Protein AF-A0A7X7JSF1-F1 (afdb_monomer)

Mean predicted aligned error: 4.3 Å

Structure (mmCIF, N/CA/C/O backbone):
data_AF-A0A7X7JSF1-F1
#
_entry.id   AF-A0A7X7JSF1-F1
#
loop_
_atom_site.group_PDB
_atom_site.id
_atom_site.type_symbol
_atom_site.label_atom_id
_atom_site.label_alt_id
_atom_site.label_comp_id
_atom_site.label_asym_id
_atom_site.label_entity_id
_atom_site.label_seq_id
_atom_site.pdbx_PDB_ins_code
_atom_site.Cartn_x
_atom_site.Cartn_y
_atom_site.Cartn_z
_atom_site.occupancy
_atom_site.B_iso_or_equiv
_atom_site.auth_seq_id
_atom_site.auth_comp_id
_atom_site.auth_asym_id
_atom_site.auth_atom_id
_atom_site.pdbx_PDB_model_num
ATOM 1 N N . MET A 1 1 ? -24.496 8.471 -5.904 1.00 49.66 1 MET A N 1
ATOM 2 C CA . MET A 1 1 ? -23.072 8.503 -5.514 1.00 49.66 1 MET A CA 1
ATOM 3 C C . MET A 1 1 ? -23.046 8.738 -4.021 1.00 49.66 1 MET A C 1
ATOM 5 O O . MET A 1 1 ? -23.777 9.615 -3.584 1.00 49.66 1 MET A O 1
ATOM 9 N N . ALA A 1 2 ? -22.335 7.916 -3.249 1.00 62.66 2 ALA A N 1
ATOM 10 C CA . ALA A 1 2 ? -22.156 8.192 -1.826 1.00 62.66 2 ALA A CA 1
ATOM 11 C C . ALA A 1 2 ? -21.418 9.530 -1.664 1.00 62.66 2 ALA A C 1
ATOM 13 O O . ALA A 1 2 ? -20.519 9.825 -2.460 1.00 62.66 2 ALA A O 1
ATOM 14 N N . ASP A 1 3 ? -21.811 10.331 -0.676 1.00 81.25 3 ASP A N 1
ATOM 15 C CA . ASP A 1 3 ? -21.127 11.583 -0.365 1.00 81.25 3 ASP A CA 1
ATOM 16 C C . ASP A 1 3 ? -19.646 11.291 -0.099 1.00 81.25 3 ASP A C 1
ATOM 18 O O . ASP A 1 3 ? -19.297 10.439 0.718 1.00 81.25 3 ASP A O 1
ATOM 22 N N . SER A 1 4 ? -18.769 11.945 -0.859 1.00 82.06 4 SER A N 1
ATOM 23 C CA . SER A 1 4 ? -17.321 11.769 -0.753 1.00 82.06 4 SER A CA 1
ATOM 24 C C . SER A 1 4 ? -16.715 12.999 -0.095 1.00 82.06 4 SER A C 1
ATOM 26 O O . SER A 1 4 ? -16.877 14.113 -0.593 1.00 82.06 4 SER A O 1
ATOM 28 N N . THR A 1 5 ? -15.988 12.795 1.000 1.00 86.44 5 THR A N 1
ATOM 29 C CA . THR A 1 5 ? -15.269 13.864 1.702 1.00 86.44 5 THR A CA 1
ATOM 30 C C . THR A 1 5 ? -13.797 13.828 1.315 1.00 86.44 5 THR A C 1
ATOM 32 O O . THR A 1 5 ? -13.139 12.797 1.442 1.00 86.44 5 THR A O 1
ATOM 35 N N . VAL A 1 6 ? -13.265 14.960 0.849 1.00 88.50 6 VAL A N 1
ATOM 36 C CA . VAL A 1 6 ? -11.843 15.114 0.519 1.00 88.50 6 VAL A CA 1
ATOM 37 C C . VAL A 1 6 ? -11.162 15.920 1.615 1.00 88.50 6 VAL A C 1
ATOM 39 O O . VAL A 1 6 ? -11.573 17.038 1.919 1.00 88.50 6 VAL A O 1
ATOM 42 N N . PHE A 1 7 ? -10.087 15.368 2.170 1.00 89.12 7 PHE A N 1
ATOM 43 C CA . PHE A 1 7 ? -9.252 16.045 3.155 1.00 89.12 7 PHE A CA 1
ATOM 44 C C . PHE A 1 7 ? -7.948 16.508 2.517 1.00 89.12 7 PHE A C 1
ATOM 46 O O . PHE A 1 7 ? -7.340 15.792 1.721 1.00 89.12 7 PHE A O 1
ATOM 53 N N . PHE A 1 8 ? -7.496 17.701 2.897 1.00 91.12 8 PHE A N 1
ATOM 54 C CA . PHE A 1 8 ? -6.214 18.242 2.469 1.00 91.12 8 PHE A CA 1
ATOM 55 C C . PHE A 1 8 ? -5.300 18.429 3.681 1.00 91.12 8 PHE A C 1
ATOM 57 O O . PHE A 1 8 ? -5.612 19.196 4.589 1.00 91.12 8 PHE A O 1
ATOM 64 N N . ALA A 1 9 ? -4.161 17.739 3.671 1.00 90.75 9 ALA A N 1
ATOM 65 C CA . ALA A 1 9 ? -3.141 17.802 4.710 1.00 90.75 9 ALA A CA 1
ATOM 66 C C . ALA A 1 9 ? -1.782 18.151 4.091 1.00 90.75 9 ALA A C 1
ATOM 68 O O . ALA A 1 9 ? -1.440 17.659 3.015 1.00 90.75 9 ALA A O 1
ATOM 69 N N . ARG A 1 10 ? -1.009 19.008 4.768 1.00 91.50 10 ARG A N 1
ATOM 70 C CA . ARG A 1 10 ? 0.337 19.429 4.330 1.00 91.50 10 ARG A CA 1
ATOM 71 C C . ARG A 1 10 ? 1.466 18.760 5.111 1.00 91.50 10 ARG A C 1
ATOM 73 O O . ARG A 1 10 ? 2.614 18.821 4.681 1.00 91.50 10 ARG A O 1
ATOM 80 N N . ASP A 1 11 ? 1.140 18.140 6.236 1.00 92.38 11 ASP A N 1
ATOM 81 C CA . ASP A 1 11 ? 2.074 17.507 7.155 1.00 92.38 11 ASP A CA 1
ATOM 82 C C . ASP A 1 11 ? 1.442 16.270 7.815 1.00 92.38 11 ASP A C 1
ATOM 84 O O . ASP A 1 11 ? 0.276 15.927 7.586 1.00 92.38 11 ASP A O 1
ATOM 88 N N . ASP A 1 12 ? 2.253 15.580 8.613 1.00 92.31 12 ASP A N 1
ATOM 89 C CA . ASP A 1 12 ? 1.869 14.347 9.295 1.00 92.31 12 ASP A CA 1
ATOM 90 C C . ASP A 1 12 ? 0.731 14.590 10.314 1.00 92.31 12 ASP A C 1
ATOM 92 O O . ASP A 1 12 ? -0.087 13.696 10.530 1.00 92.31 12 ASP A O 1
ATOM 96 N N . GLU A 1 13 ? 0.632 15.785 10.909 1.00 92.19 13 GLU A N 1
ATOM 97 C CA . GLU A 1 13 ? -0.413 16.116 11.890 1.00 92.19 13 GLU A CA 1
ATOM 98 C C . GLU A 1 13 ? -1.765 16.363 11.216 1.00 92.19 13 GLU A C 1
ATOM 100 O O . GLU A 1 13 ? -2.780 15.801 11.626 1.00 92.19 13 GLU A O 1
ATOM 105 N N . GLY A 1 14 ? -1.782 17.119 10.117 1.00 93.31 14 GLY A N 1
ATOM 106 C CA . GLY A 1 14 ? -2.981 17.316 9.309 1.00 93.31 14 GLY A CA 1
ATOM 107 C C . GLY A 1 14 ? -3.551 15.993 8.794 1.00 93.31 14 GLY A C 1
ATOM 108 O O . GLY A 1 14 ? -4.770 15.821 8.762 1.00 93.31 14 GLY A O 1
ATOM 109 N N . LEU A 1 15 ? -2.687 15.028 8.450 1.00 92.38 15 LEU A N 1
ATOM 110 C CA . LEU A 1 15 ? -3.127 13.688 8.060 1.00 92.38 15 LEU A CA 1
ATOM 111 C C . LEU A 1 15 ? -3.798 12.953 9.228 1.00 92.38 15 LEU A C 1
ATOM 113 O O . LEU A 1 15 ? -4.850 12.350 9.035 1.00 92.38 15 LEU A O 1
ATOM 117 N N . ARG A 1 16 ? -3.232 13.020 10.440 1.00 91.38 16 ARG A N 1
ATOM 118 C CA . ARG A 1 16 ? -3.838 12.403 11.634 1.00 91.38 16 ARG A CA 1
ATOM 119 C C . ARG A 1 16 ? -5.199 13.001 11.957 1.00 91.38 16 ARG A C 1
ATOM 121 O O . ARG A 1 16 ? -6.134 12.259 12.236 1.00 91.38 16 ARG A O 1
ATOM 128 N N . VAL A 1 17 ? -5.322 14.326 11.898 1.00 92.06 17 VAL A N 1
ATOM 129 C CA . VAL A 1 17 ? -6.601 15.016 12.119 1.00 92.06 17 VAL A CA 1
ATOM 130 C C . VAL A 1 17 ? -7.647 14.546 11.107 1.00 92.06 17 VAL A C 1
ATOM 132 O O . VAL A 1 17 ? -8.762 14.206 11.498 1.00 92.06 17 VAL A O 1
ATOM 135 N N . ALA A 1 18 ? -7.278 14.460 9.826 1.00 92.81 18 ALA A N 1
ATOM 136 C CA . ALA A 1 18 ? -8.164 13.961 8.778 1.00 92.81 18 ALA A CA 1
ATOM 137 C C . ALA A 1 18 ? -8.589 12.504 9.016 1.00 92.81 18 ALA A C 1
ATOM 139 O O . ALA A 1 18 ? -9.776 12.196 8.949 1.00 92.81 18 ALA A O 1
ATOM 140 N N . LEU A 1 19 ? -7.652 11.613 9.353 1.00 91.69 19 LEU A N 1
ATOM 141 C CA . LEU A 1 19 ? -7.966 10.208 9.629 1.00 91.69 19 LEU A CA 1
ATOM 142 C C . LEU A 1 19 ? -8.923 10.058 10.820 1.00 91.69 19 LEU A C 1
ATOM 144 O O . LEU A 1 19 ? -9.894 9.320 10.721 1.00 91.69 19 LEU A O 1
ATOM 148 N N . ARG A 1 20 ? -8.723 10.828 11.895 1.00 89.00 20 ARG A N 1
ATOM 149 C CA . ARG A 1 20 ? -9.592 10.805 13.087 1.00 89.00 20 ARG A CA 1
ATOM 150 C C . ARG A 1 20 ? -10.986 11.377 12.859 1.00 89.00 20 ARG A C 1
ATOM 152 O O . ARG A 1 20 ? -11.894 11.095 13.633 1.00 89.00 20 ARG A O 1
ATOM 159 N N . SER A 1 21 ? -11.159 12.202 11.828 1.00 90.50 21 SER A N 1
ATOM 160 C CA . SER A 1 21 ? -12.475 12.711 11.428 1.00 90.50 21 SER A CA 1
ATOM 161 C C . SER A 1 21 ? -13.289 11.723 10.588 1.00 90.50 21 SER A C 1
ATOM 163 O O . SER A 1 21 ? -14.436 12.018 10.253 1.00 90.50 21 SER A O 1
ATOM 165 N N . VAL A 1 22 ? -12.715 10.564 10.250 1.00 89.88 22 VAL A N 1
ATOM 166 C CA . VAL A 1 22 ? -13.381 9.500 9.501 1.00 89.88 22 VAL A CA 1
ATOM 167 C C . VAL A 1 22 ? -13.608 8.315 10.428 1.00 89.88 22 VAL A C 1
ATOM 169 O O . VAL A 1 22 ? -12.694 7.850 11.103 1.00 89.88 22 VAL A O 1
ATOM 172 N N . ASP A 1 23 ? -14.832 7.795 10.439 1.00 91.44 23 ASP A N 1
ATOM 173 C CA . ASP A 1 23 ? -15.139 6.568 11.163 1.00 91.44 23 ASP A CA 1
ATOM 174 C C . ASP A 1 23 ? -14.653 5.344 10.369 1.00 91.44 23 ASP A C 1
ATOM 176 O O . ASP A 1 23 ? -15.234 4.952 9.354 1.00 91.44 23 ASP A O 1
ATOM 180 N N . LEU A 1 24 ? -13.557 4.744 10.836 1.00 93.81 24 LEU A N 1
ATOM 181 C CA . LEU A 1 24 ? -12.951 3.556 10.235 1.00 93.81 24 LEU A CA 1
ATOM 182 C C . LEU A 1 24 ? -13.471 2.240 10.838 1.00 93.81 24 LEU A C 1
ATOM 184 O O . LEU A 1 24 ? -13.042 1.173 10.397 1.00 93.81 24 LEU A O 1
ATOM 188 N N . THR A 1 25 ? -14.408 2.271 11.795 1.00 95.12 25 THR A N 1
ATOM 189 C CA . THR A 1 25 ? -14.941 1.055 12.452 1.00 95.12 25 THR A CA 1
ATOM 190 C C . THR A 1 25 ? -15.651 0.110 11.483 1.00 95.12 25 THR A C 1
ATOM 192 O O . THR A 1 25 ? -15.748 -1.089 11.733 1.00 95.12 25 THR A O 1
ATOM 195 N N . CYS A 1 26 ? -16.049 0.595 10.300 1.00 94.12 26 CYS A N 1
ATOM 196 C CA . CYS A 1 26 ? -16.550 -0.253 9.217 1.00 94.12 26 CYS A CA 1
ATOM 197 C C . CYS A 1 26 ? -15.556 -1.348 8.768 1.00 94.12 26 CYS A C 1
ATOM 199 O O . CYS A 1 26 ? -15.954 -2.285 8.062 1.00 94.12 26 CYS A O 1
ATOM 201 N N . PHE A 1 27 ? -14.286 -1.247 9.171 1.00 96.06 27 PHE A N 1
ATOM 202 C CA . PHE A 1 27 ? -13.224 -2.213 8.920 1.00 96.06 27 PHE A CA 1
ATOM 203 C C . PHE A 1 27 ? -12.984 -3.228 10.044 1.00 96.06 27 PHE A C 1
ATOM 205 O O . PHE A 1 27 ? -12.154 -4.118 9.855 1.00 96.06 27 PHE A O 1
ATOM 212 N N . GLU A 1 28 ? -13.692 -3.144 11.170 1.00 97.88 28 GLU A N 1
ATOM 213 C CA . GLU A 1 28 ? -13.505 -4.054 12.303 1.00 97.88 28 GLU A CA 1
ATOM 214 C C . GLU A 1 28 ? -13.609 -5.530 11.875 1.00 97.88 28 GLU A C 1
ATOM 216 O O . GLU A 1 28 ? -14.556 -5.944 11.198 1.00 97.88 28 GLU A O 1
ATOM 221 N N . GLY A 1 29 ? -12.588 -6.323 12.223 1.00 97.38 29 GLY A N 1
ATOM 222 C CA . GLY A 1 29 ? -12.496 -7.750 11.898 1.00 97.38 29 GLY A CA 1
ATOM 223 C C . GLY A 1 29 ? -12.278 -8.074 10.414 1.00 97.38 29 GLY A C 1
ATOM 224 O O . GLY A 1 29 ? -12.266 -9.248 10.043 1.00 97.38 29 GLY A O 1
ATOM 225 N N . LYS A 1 30 ? -12.105 -7.070 9.543 1.00 96.75 30 LYS A N 1
ATOM 226 C CA . LYS A 1 30 ? -11.930 -7.260 8.094 1.00 96.75 30 LYS A CA 1
ATOM 227 C C . LYS A 1 30 ? -10.464 -7.181 7.685 1.00 96.75 30 LYS A C 1
ATOM 229 O O . LYS A 1 30 ? -9.683 -6.411 8.241 1.00 96.75 30 LYS A O 1
ATOM 234 N N . ALA A 1 31 ? -10.102 -7.935 6.650 1.00 96.12 31 ALA A N 1
ATOM 235 C CA . ALA A 1 31 ? -8.861 -7.713 5.919 1.00 96.12 31 ALA A CA 1
ATOM 236 C C . ALA A 1 31 ? -9.011 -6.453 5.047 1.00 96.12 31 ALA A C 1
ATOM 238 O O . ALA A 1 31 ? -9.956 -6.354 4.264 1.00 96.12 31 ALA A O 1
ATOM 239 N N . VAL A 1 32 ? -8.108 -5.479 5.199 1.00 96.62 32 VAL A N 1
ATOM 240 C CA . VAL A 1 32 ? -8.246 -4.157 4.561 1.00 96.62 32 VAL A CA 1
ATOM 241 C C . VAL A 1 32 ? -7.090 -3.886 3.596 1.00 96.62 32 VAL A C 1
ATOM 243 O O . VAL A 1 32 ? -5.956 -3.681 4.043 1.00 96.62 32 VAL A O 1
ATOM 246 N N . PRO A 1 33 ? -7.344 -3.822 2.278 1.00 95.75 33 PRO A N 1
ATOM 247 C CA . PRO A 1 33 ? -6.332 -3.406 1.321 1.00 95.75 33 PRO A CA 1
ATOM 248 C C . PRO A 1 33 ? -6.054 -1.907 1.436 1.00 95.75 33 PRO A C 1
ATOM 250 O O . PRO A 1 33 ? -6.905 -1.073 1.134 1.00 95.75 33 PRO A O 1
ATOM 253 N N . VAL A 1 34 ? -4.819 -1.554 1.778 1.00 96.50 34 VAL A N 1
ATOM 254 C CA . VAL A 1 34 ? -4.295 -0.197 1.605 1.00 96.50 34 VAL A CA 1
ATOM 255 C C . VAL A 1 34 ? -3.611 -0.148 0.242 1.00 96.50 34 VAL A C 1
ATOM 257 O O . VAL A 1 34 ? -2.450 -0.541 0.090 1.00 96.50 34 VAL A O 1
ATOM 260 N N . LYS A 1 35 ? -4.364 0.278 -0.777 1.00 95.25 35 LYS A N 1
ATOM 261 C CA . LYS A 1 35 ? -3.866 0.388 -2.154 1.00 95.25 35 LYS A CA 1
ATOM 262 C C . LYS A 1 35 ? -2.800 1.479 -2.231 1.00 95.25 35 LYS A C 1
ATOM 264 O O . LYS A 1 35 ? -3.086 2.644 -1.966 1.00 95.25 35 LYS A O 1
ATOM 269 N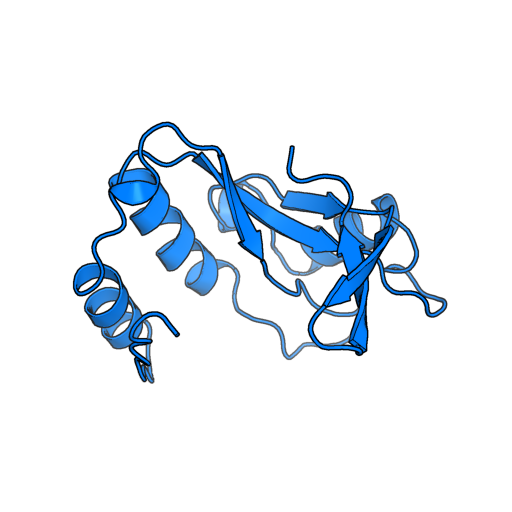 N . LEU A 1 36 ? -1.581 1.105 -2.609 1.00 96.44 36 LEU A N 1
ATOM 270 C CA . LEU A 1 36 ? -0.453 2.029 -2.649 1.00 96.44 36 LEU A CA 1
ATOM 271 C C . LEU A 1 36 ? 0.574 1.634 -3.708 1.00 96.44 36 LEU A C 1
ATOM 273 O O . LEU A 1 36 ? 1.095 0.527 -3.692 1.00 96.44 36 LEU A O 1
ATOM 277 N N . HIS A 1 37 ? 0.970 2.592 -4.542 1.00 96.00 37 HIS A N 1
ATOM 278 C CA . HIS A 1 37 ? 2.122 2.440 -5.420 1.00 96.00 37 HIS A CA 1
ATOM 279 C C . HIS A 1 37 ? 3.438 2.574 -4.631 1.00 96.00 37 HIS A C 1
ATOM 281 O O . HIS A 1 37 ? 3.781 3.654 -4.151 1.00 96.00 37 HIS A O 1
ATOM 287 N N . MET A 1 38 ? 4.219 1.496 -4.549 1.00 97.00 38 MET A N 1
ATOM 288 C CA . MET A 1 38 ? 5.444 1.396 -3.734 1.00 97.00 38 MET A CA 1
ATOM 289 C C . MET A 1 38 ? 6.724 1.839 -4.468 1.00 97.00 38 MET A C 1
ATOM 291 O O . MET A 1 38 ? 7.838 1.579 -4.019 1.00 97.00 38 MET A O 1
ATOM 295 N N . GLY A 1 39 ? 6.575 2.535 -5.596 1.00 95.75 39 GLY A N 1
ATOM 296 C CA . GLY A 1 39 ? 7.665 3.157 -6.355 1.00 95.75 39 GLY A CA 1
ATOM 297 C C . GLY A 1 39 ? 8.161 2.337 -7.543 1.00 95.75 39 GLY A C 1
ATOM 298 O O . GLY A 1 39 ? 7.765 1.192 -7.726 1.00 95.75 39 GLY A O 1
ATOM 299 N N . GLU A 1 40 ? 9.024 2.939 -8.356 1.00 95.25 40 GLU A N 1
ATOM 300 C CA . GLU A 1 40 ? 9.695 2.323 -9.514 1.00 95.25 40 GLU A CA 1
ATOM 301 C C . GLU A 1 40 ? 11.215 2.334 -9.256 1.00 95.25 40 GLU A C 1
ATOM 303 O O . GLU A 1 40 ? 11.691 3.282 -8.622 1.00 95.25 40 GLU A O 1
ATOM 308 N N . PRO A 1 41 ? 12.000 1.327 -9.688 1.00 93.19 41 PRO A N 1
ATOM 309 C CA . PRO A 1 41 ? 13.449 1.334 -9.532 1.00 93.19 41 PRO A CA 1
ATOM 310 C C . PRO A 1 41 ? 14.075 2.639 -10.028 1.00 93.19 41 PRO A C 1
ATOM 312 O O . PRO A 1 41 ? 13.800 3.101 -11.132 1.00 93.19 41 PRO A O 1
ATOM 315 N N . GLY A 1 42 ? 14.932 3.228 -9.195 1.00 88.38 42 GLY A N 1
ATOM 316 C CA . GLY A 1 42 ? 15.635 4.471 -9.513 1.00 88.38 42 GLY A CA 1
ATOM 317 C C . GLY A 1 42 ? 14.805 5.745 -9.339 1.00 88.38 42 GLY A C 1
ATOM 318 O O . GLY A 1 42 ? 15.362 6.829 -9.482 1.00 88.38 42 GLY A O 1
ATOM 319 N N . ASN A 1 43 ? 13.516 5.651 -8.995 1.00 90.81 43 ASN A N 1
ATOM 320 C CA . ASN A 1 43 ? 12.691 6.821 -8.713 1.00 90.81 43 ASN A CA 1
ATOM 321 C C . ASN A 1 43 ? 12.704 7.158 -7.207 1.00 90.81 43 ASN A C 1
ATOM 323 O O . ASN A 1 43 ? 12.142 6.396 -6.417 1.00 90.81 43 ASN A O 1
ATOM 327 N N . PRO A 1 44 ? 13.281 8.303 -6.791 1.00 88.06 44 PRO A N 1
ATOM 328 C CA . PRO A 1 44 ? 13.303 8.706 -5.386 1.00 88.06 44 PRO A CA 1
ATOM 329 C C . PRO A 1 44 ? 11.981 9.334 -4.911 1.00 88.06 44 PRO A C 1
ATOM 331 O O . PRO A 1 44 ? 11.781 9.501 -3.709 1.00 88.06 44 PRO A O 1
ATOM 334 N N . TYR A 1 45 ? 11.074 9.698 -5.822 1.00 92.75 45 TYR A N 1
ATOM 335 C CA . TYR A 1 45 ? 9.817 10.386 -5.517 1.00 92.75 45 TYR A CA 1
ATOM 336 C C . TYR A 1 45 ? 8.713 9.394 -5.132 1.00 92.75 45 TYR A C 1
ATOM 338 O O . TYR A 1 45 ? 7.720 9.216 -5.837 1.00 92.75 45 TYR A O 1
ATOM 346 N N . ILE A 1 46 ? 8.908 8.727 -3.998 1.00 94.06 46 ILE A N 1
ATOM 347 C CA . ILE A 1 46 ? 7.974 7.760 -3.411 1.00 94.06 46 ILE A CA 1
ATOM 348 C C . ILE A 1 46 ? 7.406 8.289 -2.091 1.00 94.06 46 ILE A C 1
ATOM 350 O O . ILE A 1 46 ? 8.016 9.134 -1.432 1.00 94.06 46 ILE A O 1
ATOM 354 N N . LEU A 1 47 ? 6.251 7.769 -1.662 1.00 94.00 47 LEU A N 1
ATOM 355 C CA . LEU A 1 47 ? 5.779 8.050 -0.306 1.00 94.00 47 LEU A CA 1
ATOM 356 C C . LEU A 1 47 ? 6.740 7.455 0.724 1.00 94.00 47 LEU A C 1
ATOM 358 O O . LEU A 1 47 ? 7.198 6.322 0.591 1.00 94.00 47 LEU A O 1
ATOM 362 N N . ARG A 1 48 ? 7.000 8.215 1.791 1.00 94.19 48 ARG A N 1
ATOM 363 C CA . ARG A 1 48 ? 7.773 7.728 2.936 1.00 94.19 48 ARG A CA 1
ATOM 364 C C . ARG A 1 48 ? 6.998 6.581 3.605 1.00 94.19 48 ARG A C 1
ATOM 366 O O . ARG A 1 48 ? 5.852 6.814 3.999 1.00 94.19 48 ARG A O 1
ATOM 373 N N . PRO A 1 49 ? 7.600 5.400 3.843 1.00 96.50 49 PRO A N 1
ATOM 374 C CA . PRO A 1 49 ? 6.940 4.310 4.571 1.00 96.50 49 PRO A CA 1
ATOM 375 C C . PRO A 1 49 ? 6.378 4.737 5.937 1.00 96.50 49 PRO A C 1
ATOM 377 O O . PRO A 1 49 ? 5.304 4.294 6.335 1.00 96.50 49 PRO A O 1
ATOM 380 N N . ALA A 1 50 ? 7.051 5.675 6.615 1.00 95.00 50 ALA A N 1
ATOM 381 C CA . ALA A 1 50 ? 6.597 6.248 7.882 1.00 95.00 50 ALA A CA 1
ATOM 382 C C . ALA 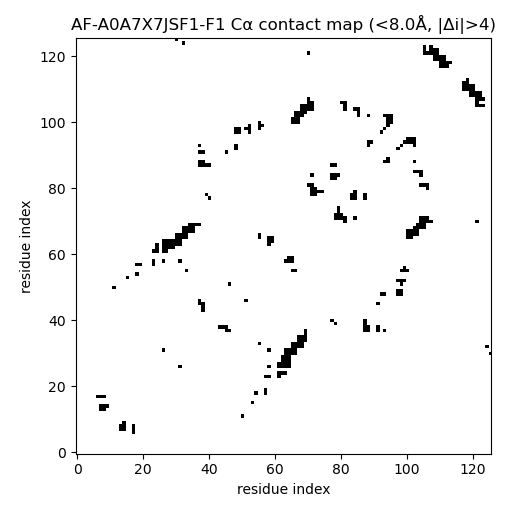A 1 50 ? 5.246 6.982 7.785 1.00 95.00 50 ALA A C 1
ATOM 384 O O . ALA A 1 50 ? 4.462 6.919 8.726 1.00 95.00 50 ALA A O 1
ATOM 385 N N . LEU A 1 51 ? 4.952 7.639 6.656 1.00 94.75 51 LEU A N 1
ATOM 386 C CA . LEU A 1 51 ? 3.661 8.300 6.438 1.00 94.75 51 LEU A CA 1
ATOM 387 C C . LEU A 1 51 ? 2.548 7.260 6.265 1.00 94.75 51 LEU A C 1
ATOM 389 O O . LEU A 1 51 ? 1.471 7.378 6.839 1.00 94.75 51 LEU A O 1
ATOM 393 N N . VAL A 1 52 ? 2.836 6.196 5.516 1.00 96.81 52 VAL A N 1
ATOM 394 C CA . VAL A 1 52 ? 1.898 5.091 5.274 1.00 96.81 52 VAL A CA 1
ATOM 395 C C . VAL A 1 52 ? 1.592 4.333 6.565 1.00 96.81 52 VAL A C 1
ATOM 397 O O . VAL A 1 52 ? 0.449 3.943 6.796 1.00 96.81 52 VAL A O 1
ATOM 400 N N . ARG A 1 53 ? 2.588 4.195 7.451 1.00 97.38 53 ARG A N 1
ATOM 401 C CA . ARG A 1 53 ? 2.404 3.635 8.794 1.00 97.38 53 ARG A CA 1
ATOM 402 C C . ARG A 1 53 ? 1.329 4.371 9.598 1.00 97.38 53 ARG A C 1
ATOM 404 O O . ARG A 1 53 ? 0.661 3.721 10.393 1.00 97.38 53 ARG A O 1
ATOM 411 N N . LEU A 1 54 ? 1.139 5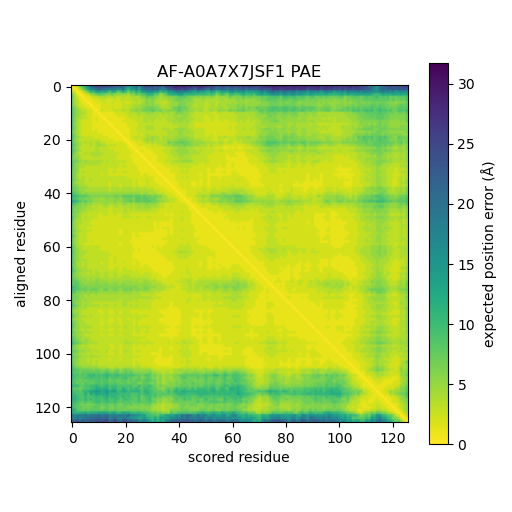.679 9.394 1.00 96.00 54 LEU A N 1
ATOM 412 C CA . LEU A 1 54 ? 0.084 6.436 10.081 1.00 96.00 54 LEU A CA 1
ATOM 413 C C . LEU A 1 54 ? -1.302 5.918 9.690 1.00 96.00 54 LEU A C 1
ATOM 415 O O . LEU A 1 54 ? -2.084 5.570 10.561 1.00 96.00 54 LEU A O 1
ATOM 419 N N . VAL A 1 55 ? -1.559 5.759 8.390 1.00 95.69 55 VAL A N 1
ATOM 420 C CA . VAL A 1 55 ? -2.826 5.208 7.878 1.00 95.69 55 VAL A CA 1
ATOM 421 C C . VAL A 1 55 ? -3.039 3.772 8.364 1.00 95.69 55 VAL A C 1
ATOM 423 O O . VAL A 1 55 ? -4.117 3.416 8.829 1.00 95.69 55 VAL A O 1
ATOM 426 N N . VAL A 1 56 ? -1.994 2.943 8.294 1.00 97.62 56 VAL A N 1
ATOM 427 C CA . VAL A 1 56 ? -2.044 1.542 8.740 1.00 97.62 56 VAL A CA 1
ATOM 428 C C . VAL A 1 56 ? -2.335 1.429 10.238 1.00 97.62 56 VAL A C 1
ATOM 430 O O . VAL A 1 56 ? -3.032 0.501 10.644 1.00 97.62 56 VAL A O 1
ATOM 433 N N . ALA A 1 57 ? -1.810 2.340 11.059 1.00 97.00 57 ALA A N 1
ATOM 434 C CA . ALA A 1 57 ? -2.076 2.359 12.493 1.00 97.00 57 ALA A CA 1
ATOM 435 C C . ALA A 1 57 ? -3.553 2.652 12.787 1.00 97.00 57 ALA A C 1
ATOM 437 O O . ALA A 1 57 ? -4.169 1.874 13.504 1.00 97.00 57 ALA A O 1
ATOM 438 N N . GLU A 1 58 ? -4.140 3.676 12.164 1.00 96.50 58 GLU A N 1
ATOM 439 C CA . GLU A 1 58 ? -5.545 4.049 12.402 1.00 96.50 58 GLU A CA 1
ATOM 440 C C . GLU A 1 58 ? -6.513 2.925 11.976 1.00 96.50 58 GLU A C 1
ATOM 442 O O . GLU A 1 58 ? -7.457 2.606 12.693 1.00 96.50 58 GLU A O 1
ATOM 447 N N . VAL A 1 59 ? -6.240 2.226 10.861 1.00 97.06 59 VAL A N 1
ATOM 448 C CA . VAL A 1 59 ? -7.047 1.054 10.454 1.00 97.06 59 VAL A CA 1
ATOM 449 C C . VAL A 1 59 ? -6.965 -0.077 11.488 1.00 97.06 59 VAL A C 1
ATOM 451 O O . VAL A 1 59 ? -7.962 -0.752 11.738 1.00 97.06 59 VAL A O 1
ATOM 454 N N . LYS A 1 60 ? -5.794 -0.298 12.101 1.00 97.44 60 LYS A N 1
ATOM 455 C CA . LYS A 1 60 ? -5.641 -1.295 13.174 1.00 97.44 60 LYS A CA 1
ATOM 456 C C . LYS A 1 60 ? -6.335 -0.879 14.461 1.00 97.44 60 LYS A C 1
ATOM 458 O O . LYS A 1 60 ? -6.910 -1.735 15.124 1.00 97.44 60 LYS A O 1
ATOM 463 N N . GLU A 1 61 ? -6.249 0.396 14.828 1.00 96.56 61 GLU A N 1
ATOM 464 C CA . GLU A 1 61 ? -6.915 0.943 16.014 1.00 96.56 61 GLU A CA 1
ATOM 465 C C . GLU A 1 61 ? -8.439 0.818 15.896 1.00 96.56 61 GLU A C 1
ATOM 467 O O . GLU A 1 61 ? -9.099 0.501 16.880 1.00 96.56 61 GLU A O 1
ATOM 472 N N . ALA A 1 62 ? -8.980 0.926 14.680 1.00 96.62 62 ALA A N 1
ATOM 473 C CA . ALA A 1 62 ? -10.378 0.631 14.369 1.00 96.62 62 ALA A CA 1
ATOM 474 C C . ALA A 1 62 ? -10.721 -0.878 14.294 1.00 96.62 62 ALA A C 1
ATOM 476 O O . ALA A 1 62 ? -11.816 -1.243 13.872 1.00 96.62 62 ALA A O 1
ATOM 477 N N . GLY A 1 63 ? -9.795 -1.773 14.662 1.00 97.50 63 GLY A N 1
ATOM 478 C CA . GLY A 1 63 ? -10.006 -3.225 14.690 1.00 97.50 63 GLY A CA 1
ATOM 479 C C . GLY A 1 63 ? -9.821 -3.943 13.348 1.00 97.50 63 GLY A C 1
ATOM 480 O O . GLY A 1 63 ? -10.102 -5.139 13.251 1.00 97.50 63 GLY A O 1
ATOM 481 N N . GLY A 1 64 ? -9.356 -3.250 12.307 1.00 97.62 64 GLY A N 1
ATOM 482 C CA . GLY A 1 64 ? -9.089 -3.834 10.994 1.00 97.62 64 GLY A CA 1
ATOM 483 C C . GLY A 1 64 ? -7.742 -4.558 10.893 1.00 97.62 64 GLY A C 1
ATOM 484 O O . GLY A 1 64 ? -6.820 -4.381 11.696 1.00 97.62 64 GLY A O 1
ATOM 485 N N . HIS A 1 65 ? -7.595 -5.364 9.842 1.00 97.50 65 HIS A N 1
ATOM 486 C CA . HIS A 1 65 ? -6.375 -6.106 9.522 1.00 97.50 65 HIS A CA 1
ATOM 487 C C . HIS A 1 65 ? -5.774 -5.598 8.201 1.00 97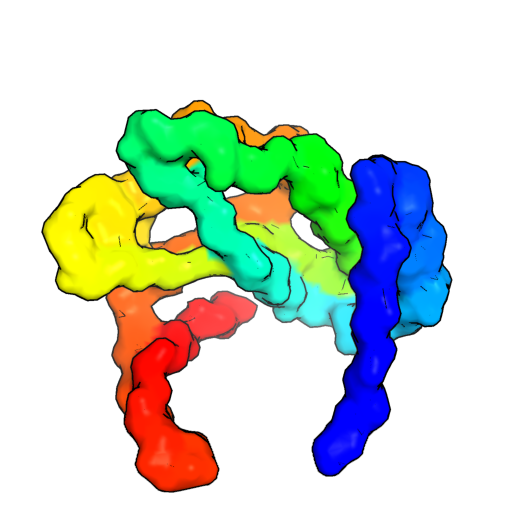.50 65 HIS A C 1
ATOM 489 O O . HIS A 1 65 ? -5.996 -6.197 7.144 1.00 97.50 65 HIS A O 1
ATOM 495 N N . PRO A 1 66 ? -5.038 -4.470 8.221 1.00 97.69 66 PRO A N 1
ATOM 496 C CA . PRO A 1 66 ? -4.536 -3.861 7.001 1.00 97.69 66 PRO A CA 1
ATOM 497 C C . PRO A 1 66 ? -3.376 -4.640 6.387 1.00 97.69 66 PRO A C 1
ATOM 499 O O . PRO A 1 66 ? -2.568 -5.259 7.085 1.00 97.69 66 PRO A O 1
ATOM 502 N N . PHE A 1 67 ? -3.236 -4.496 5.076 1.00 97.50 67 PHE A N 1
ATOM 503 C CA . PHE A 1 67 ? -2.074 -4.905 4.293 1.00 97.50 67 PHE A CA 1
ATOM 504 C C . PHE A 1 67 ? -1.837 -3.898 3.166 1.00 97.50 67 PHE A C 1
ATOM 506 O O . PHE A 1 67 ? -2.788 -3.328 2.632 1.00 97.50 67 PHE A O 1
ATOM 513 N N . LEU A 1 68 ? -0.582 -3.680 2.777 1.00 97.38 68 LEU A N 1
ATOM 514 C CA . LEU A 1 68 ? -0.298 -2.917 1.565 1.00 97.38 68 LEU A CA 1
ATOM 515 C C . LEU A 1 68 ? -0.588 -3.773 0.344 1.00 97.38 68 LEU A C 1
ATOM 517 O O . LEU A 1 68 ? -0.177 -4.934 0.281 1.00 97.38 68 LEU A O 1
ATOM 521 N N . PHE A 1 69 ? -1.261 -3.176 -0.632 1.00 96.81 69 PHE A N 1
ATOM 522 C CA . PHE A 1 69 ? -1.588 -3.844 -1.878 1.00 96.81 69 PHE A CA 1
ATOM 523 C C . PHE A 1 69 ? -1.240 -3.004 -3.088 1.00 96.81 69 PHE A C 1
ATOM 525 O O . PHE A 1 69 ? -1.578 -1.823 -3.167 1.00 96.81 69 PHE A O 1
ATOM 532 N N . ASP A 1 70 ? -0.647 -3.655 -4.078 1.00 96.06 70 ASP A N 1
ATOM 533 C CA . ASP A 1 70 ? -0.596 -3.143 -5.435 1.00 96.06 70 ASP A CA 1
ATOM 534 C C . ASP A 1 70 ? -0.580 -4.295 -6.440 1.00 96.06 70 ASP A C 1
ATOM 536 O O . ASP A 1 70 ? -0.538 -5.467 -6.068 1.00 96.06 70 ASP A O 1
ATOM 540 N N . THR A 1 71 ? -0.629 -3.961 -7.721 1.00 94.88 71 THR A N 1
ATOM 541 C CA . THR A 1 71 ? -0.549 -4.919 -8.819 1.00 94.88 71 THR A CA 1
ATOM 542 C C . THR A 1 71 ? 0.716 -4.715 -9.636 1.00 94.88 71 THR A C 1
ATOM 544 O O . THR A 1 71 ? 1.306 -3.633 -9.647 1.00 94.88 71 THR A O 1
ATOM 547 N N . VAL A 1 72 ? 1.131 -5.767 -10.335 1.00 95.44 72 VAL A N 1
ATOM 548 C CA . VAL A 1 72 ? 2.190 -5.682 -11.346 1.00 95.44 72 VAL A CA 1
ATOM 549 C C . VAL A 1 72 ? 1.804 -4.724 -12.474 1.00 95.44 72 VAL A C 1
ATOM 551 O O . VAL A 1 72 ? 0.630 -4.417 -12.687 1.00 95.44 72 VAL A O 1
ATOM 554 N N . VAL A 1 73 ? 2.811 -4.242 -13.194 1.00 93.94 73 VAL A N 1
ATOM 555 C CA . VAL A 1 73 ? 2.634 -3.383 -14.372 1.00 93.94 73 VAL A CA 1
ATOM 556 C C . VAL A 1 73 ? 2.669 -4.215 -15.654 1.00 93.94 73 VAL A C 1
ATOM 558 O O . VAL A 1 73 ? 3.336 -5.243 -15.707 1.00 93.94 73 VAL A O 1
ATOM 561 N N . ALA A 1 74 ? 1.981 -3.758 -16.702 1.00 91.25 74 ALA A N 1
ATOM 562 C CA . ALA A 1 74 ? 1.942 -4.456 -17.993 1.00 91.25 74 ALA A CA 1
ATOM 563 C C . ALA A 1 74 ? 3.205 -4.244 -18.853 1.00 91.25 74 ALA A C 1
ATOM 565 O O . ALA A 1 74 ? 3.413 -4.951 -19.837 1.00 91.25 74 ALA A O 1
ATOM 566 N N . TYR A 1 75 ? 4.037 -3.256 -18.512 1.00 91.75 75 TYR A N 1
ATOM 567 C CA . TYR A 1 75 ? 5.264 -2.948 -19.244 1.00 91.75 75 TYR A CA 1
ATOM 568 C C . TYR A 1 75 ? 6.477 -3.719 -18.692 1.00 91.75 75 TYR A C 1
ATOM 570 O O . TYR A 1 75 ? 6.490 -4.088 -17.515 1.00 91.75 75 TYR A O 1
ATOM 578 N N . PRO A 1 76 ? 7.521 -3.958 -19.509 1.00 94.12 76 PRO A N 1
ATOM 579 C CA . PRO A 1 76 ? 8.720 -4.661 -19.062 1.00 94.12 76 PRO A CA 1
ATOM 580 C C . PRO A 1 76 ? 9.445 -3.928 -17.926 1.00 94.12 76 PRO A C 1
ATOM 582 O O . PRO A 1 76 ? 9.617 -2.712 -17.971 1.00 94.12 76 PRO A O 1
ATOM 585 N N . GLY A 1 77 ? 9.924 -4.677 -16.933 1.00 93.94 77 GLY A N 1
ATOM 586 C CA . GLY A 1 77 ? 10.684 -4.133 -15.803 1.00 93.94 77 GLY A CA 1
ATOM 587 C C . GLY A 1 77 ? 10.577 -5.001 -14.553 1.00 93.94 77 GLY A C 1
ATOM 588 O O . GLY A 1 77 ? 9.888 -6.022 -14.555 1.00 93.94 77 GLY A O 1
ATOM 589 N N . GLU A 1 78 ? 11.218 -4.601 -13.451 1.00 95.94 78 GLU A N 1
ATOM 590 C CA . GLU A 1 78 ? 11.162 -5.380 -12.201 1.00 95.94 78 GLU A CA 1
ATOM 591 C C . GLU A 1 78 ? 9.742 -5.478 -11.630 1.00 95.94 78 GLU A C 1
ATOM 593 O O . GLU A 1 78 ? 9.416 -6.436 -10.940 1.00 95.94 78 GLU A O 1
ATOM 598 N N . ARG A 1 79 ? 8.863 -4.530 -11.949 1.00 97.12 79 ARG A N 1
ATOM 599 C CA . ARG A 1 79 ? 7.468 -4.558 -11.504 1.00 97.12 79 ARG A CA 1
ATOM 600 C C . ARG A 1 79 ? 6.530 -5.380 -12.382 1.00 97.12 79 ARG A C 1
ATOM 602 O O . ARG A 1 79 ? 5.349 -5.469 -12.060 1.00 97.12 79 ARG A O 1
ATOM 609 N N . SER A 1 80 ? 7.026 -5.959 -13.473 1.00 95.62 80 SER A N 1
ATOM 610 C CA . SER A 1 80 ? 6.209 -6.758 -14.401 1.00 95.62 80 SER A CA 1
ATOM 611 C C . SER A 1 80 ? 5.784 -8.114 -13.831 1.00 95.62 80 SER A C 1
ATOM 613 O O . SER A 1 80 ? 4.919 -8.778 -14.392 1.00 95.62 80 SER A O 1
ATOM 615 N N . HIS A 1 81 ? 6.374 -8.527 -12.707 1.00 95.25 81 HIS A N 1
ATOM 616 C CA . HIS A 1 81 ? 6.039 -9.765 -12.016 1.00 95.25 81 HIS A CA 1
ATOM 617 C C . HIS A 1 81 ? 6.123 -9.587 -10.492 1.00 95.25 81 HIS A C 1
ATOM 619 O O . HIS A 1 81 ? 6.893 -8.766 -9.978 1.00 95.25 81 HIS A O 1
ATOM 625 N N . ARG A 1 82 ? 5.374 -10.403 -9.742 1.00 95.88 82 ARG A N 1
ATOM 626 C CA . ARG A 1 82 ? 5.187 -10.285 -8.282 1.00 95.88 82 ARG A CA 1
ATOM 627 C C . ARG A 1 82 ? 6.504 -10.163 -7.521 1.00 95.88 82 ARG A C 1
ATOM 629 O O . ARG A 1 82 ? 6.737 -9.178 -6.828 1.00 95.88 82 ARG A O 1
ATOM 636 N N . ARG A 1 83 ? 7.394 -11.146 -7.700 1.00 97.00 83 ARG A N 1
ATOM 637 C CA . ARG A 1 83 ? 8.676 -11.216 -6.972 1.00 97.00 83 ARG A CA 1
ATOM 638 C C . ARG A 1 83 ? 9.569 -10.002 -7.197 1.00 97.00 83 ARG A C 1
ATOM 640 O O . ARG A 1 83 ? 10.382 -9.669 -6.344 1.00 97.00 83 ARG A O 1
ATOM 647 N N . GLY A 1 84 ? 9.501 -9.400 -8.379 1.00 97.62 84 GLY A N 1
ATOM 648 C CA . GLY A 1 84 ? 10.330 -8.251 -8.694 1.00 97.62 84 GLY A CA 1
ATOM 649 C C . GLY A 1 84 ? 9.767 -7.009 -8.026 1.00 97.62 84 GLY A C 1
ATOM 650 O O . GLY A 1 84 ? 10.517 -6.295 -7.366 1.00 97.62 84 GLY A O 1
ATOM 651 N N . TYR A 1 85 ? 8.445 -6.832 -8.049 1.00 97.62 85 TYR A N 1
ATOM 652 C CA . TYR A 1 85 ? 7.822 -5.731 -7.330 1.00 97.62 85 TYR A CA 1
ATOM 653 C C . TYR A 1 85 ? 8.027 -5.843 -5.805 1.00 97.62 85 TYR A C 1
ATOM 655 O O . TYR A 1 85 ? 8.378 -4.858 -5.161 1.00 97.62 85 TYR A O 1
ATOM 663 N N . GLU A 1 86 ? 7.947 -7.041 -5.222 1.00 97.62 86 GLU A N 1
ATOM 664 C CA . GLU A 1 86 ? 8.275 -7.261 -3.802 1.00 97.62 86 GLU A CA 1
ATOM 665 C C . GLU A 1 86 ? 9.697 -6.783 -3.451 1.00 97.62 86 GLU A C 1
ATOM 667 O O . GLU A 1 86 ? 9.897 -6.128 -2.427 1.00 97.62 86 GLU A O 1
ATOM 672 N N . ARG A 1 87 ? 10.689 -7.026 -4.325 1.00 97.94 87 ARG A N 1
ATOM 673 C CA . ARG A 1 87 ? 12.054 -6.499 -4.136 1.00 97.94 87 ARG A CA 1
ATOM 674 C C . ARG A 1 87 ? 12.118 -4.980 -4.247 1.00 97.94 87 ARG A C 1
ATOM 676 O O . ARG A 1 87 ? 12.865 -4.356 -3.496 1.00 97.94 87 ARG A O 1
ATOM 683 N N . VAL A 1 88 ? 11.369 -4.377 -5.173 1.00 97.62 88 VAL A N 1
ATOM 684 C CA . VAL A 1 88 ? 11.292 -2.911 -5.299 1.00 97.62 88 VAL A CA 1
ATOM 685 C C . VAL A 1 88 ? 10.706 -2.299 -4.029 1.00 97.62 88 VAL A C 1
ATOM 687 O O . VAL A 1 88 ? 11.334 -1.418 -3.448 1.00 97.62 88 VAL A O 1
ATOM 690 N N . ALA A 1 89 ? 9.574 -2.820 -3.550 1.00 97.69 89 ALA A N 1
ATOM 691 C CA . ALA A 1 89 ? 8.943 -2.387 -2.307 1.00 97.69 89 ALA A CA 1
ATOM 692 C C . ALA A 1 89 ? 9.910 -2.502 -1.116 1.00 97.69 89 ALA A C 1
ATOM 694 O O . ALA A 1 89 ? 10.090 -1.539 -0.369 1.00 97.69 89 ALA A O 1
ATOM 695 N N . TYR A 1 90 ? 10.613 -3.635 -0.998 1.00 97.56 90 TYR A N 1
ATOM 696 C CA . TYR A 1 90 ? 11.627 -3.846 0.037 1.00 97.56 90 TYR A CA 1
ATOM 697 C C . TYR A 1 90 ? 12.759 -2.808 -0.024 1.00 97.56 90 TYR A C 1
ATOM 699 O O . TYR A 1 90 ? 13.066 -2.183 0.990 1.00 97.56 90 TYR A O 1
ATOM 707 N N . ARG A 1 91 ? 13.354 -2.568 -1.205 1.00 96.81 91 ARG A N 1
ATOM 708 C CA . ARG A 1 91 ? 14.433 -1.570 -1.379 1.00 96.81 91 ARG A CA 1
ATOM 709 C C . ARG A 1 91 ? 13.983 -0.148 -1.049 1.00 96.81 91 ARG A C 1
ATOM 711 O O . ARG A 1 91 ? 14.784 0.651 -0.580 1.00 96.81 91 ARG A O 1
ATOM 718 N N . HIS A 1 92 ? 12.710 0.154 -1.269 1.00 97.25 92 HIS A N 1
ATOM 719 C CA . HIS A 1 92 ? 12.091 1.432 -0.923 1.00 97.25 92 HIS A CA 1
ATOM 720 C C . HIS A 1 92 ? 11.642 1.526 0.545 1.00 97.25 92 HIS A C 1
ATOM 722 O O . HIS A 1 92 ? 11.063 2.529 0.959 1.00 97.25 92 HIS A O 1
ATOM 728 N N . GLY A 1 93 ? 11.923 0.501 1.353 1.00 96.88 93 GLY A N 1
ATOM 729 C CA . GLY A 1 93 ? 11.639 0.494 2.782 1.00 96.88 93 GLY A CA 1
ATOM 730 C C . GLY A 1 93 ? 10.198 0.133 3.136 1.00 96.88 93 GLY A C 1
ATOM 731 O O . GLY A 1 93 ? 9.831 0.268 4.303 1.00 96.88 93 GLY A O 1
ATOM 732 N N . PHE A 1 94 ? 9.389 -0.352 2.188 1.00 98.00 94 PHE A N 1
ATOM 733 C CA . PHE A 1 94 ? 8.067 -0.920 2.464 1.00 98.00 94 PHE A CA 1
ATOM 734 C C . PHE A 1 94 ? 8.219 -2.340 3.010 1.00 98.00 94 PHE A C 1
ATOM 736 O O . PHE A 1 94 ? 8.012 -3.337 2.323 1.00 98.00 94 PHE A O 1
ATOM 743 N N . THR A 1 95 ? 8.636 -2.419 4.267 1.00 97.69 95 THR A N 1
ATOM 744 C CA . THR A 1 95 ? 8.757 -3.662 5.027 1.00 97.69 95 THR A CA 1
ATOM 745 C C . THR A 1 95 ? 7.694 -3.710 6.116 1.00 97.69 95 THR A C 1
ATOM 747 O O . THR A 1 95 ? 7.143 -2.680 6.519 1.00 97.69 95 THR A O 1
ATOM 750 N N . ARG A 1 96 ? 7.433 -4.913 6.637 1.00 96.75 96 ARG A N 1
ATOM 751 C CA . ARG A 1 96 ? 6.508 -5.096 7.760 1.00 96.75 96 ARG A CA 1
ATOM 752 C C . ARG A 1 96 ? 6.894 -4.251 8.971 1.00 96.75 96 ARG A C 1
ATOM 754 O O . ARG A 1 96 ? 6.006 -3.701 9.611 1.00 96.75 96 ARG A O 1
ATOM 761 N N . ASP A 1 97 ? 8.184 -4.106 9.248 1.00 97.00 97 ASP A N 1
ATOM 762 C CA . ASP A 1 97 ? 8.662 -3.354 10.411 1.00 97.00 97 ASP A CA 1
ATOM 763 C C . ASP A 1 97 ? 8.487 -1.842 10.231 1.00 97.00 97 ASP A C 1
ATOM 765 O O . ASP A 1 97 ? 8.056 -1.149 11.152 1.00 97.00 97 ASP A O 1
ATOM 769 N N . ASN A 1 98 ? 8.741 -1.327 9.025 1.00 97.88 98 ASN A N 1
ATOM 770 C CA . ASN A 1 98 ? 8.646 0.107 8.747 1.00 97.88 98 ASN A CA 1
ATOM 771 C C . ASN A 1 98 ? 7.201 0.592 8.583 1.00 97.88 98 ASN A C 1
ATOM 773 O O . ASN A 1 98 ? 6.886 1.721 8.957 1.00 97.88 98 ASN A O 1
ATOM 777 N N . VAL A 1 99 ? 6.329 -0.239 8.004 1.00 98.00 99 VAL A N 1
ATOM 778 C CA . VAL A 1 99 ? 4.932 0.122 7.702 1.00 98.00 99 VAL A CA 1
ATOM 779 C C . VAL A 1 99 ? 3.969 -0.388 8.774 1.00 98.00 99 VAL A C 1
ATOM 781 O O . VAL A 1 99 ? 2.940 0.225 9.043 1.00 98.00 99 VAL A O 1
ATOM 784 N N . GLY A 1 100 ? 4.291 -1.512 9.411 1.00 97.56 100 GLY A N 1
ATOM 785 C CA . GLY A 1 100 ? 3.441 -2.178 10.391 1.00 97.56 100 GLY A CA 1
ATOM 786 C C . GLY A 1 100 ? 2.506 -3.239 9.806 1.00 97.56 100 GLY A C 1
ATOM 787 O O . GLY A 1 100 ? 1.794 -3.877 10.576 1.00 97.56 100 GLY A O 1
ATOM 788 N N . CYS A 1 101 ? 2.479 -3.482 8.496 1.00 97.75 101 CYS A N 1
ATOM 789 C CA . CYS A 1 101 ? 1.652 -4.529 7.887 1.00 97.75 101 CYS A CA 1
ATOM 790 C C . CYS A 1 101 ? 2.383 -5.268 6.762 1.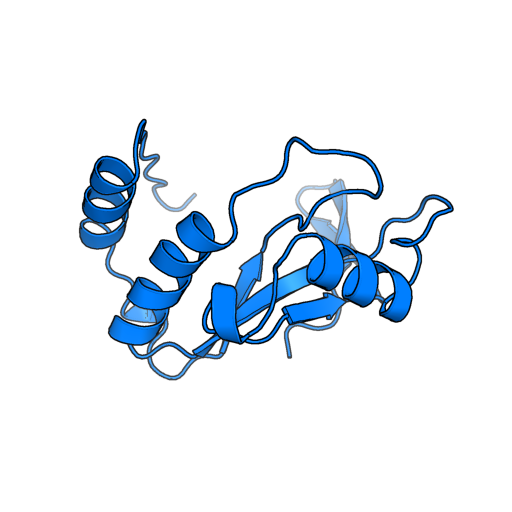00 97.75 101 CYS A C 1
ATOM 792 O O . CYS A 1 101 ? 3.461 -4.864 6.330 1.00 97.75 101 CYS A O 1
ATOM 794 N N . ASN A 1 102 ? 1.811 -6.385 6.313 1.00 96.88 102 ASN A N 1
ATOM 795 C CA . ASN A 1 102 ? 2.376 -7.144 5.203 1.00 96.88 102 ASN A CA 1
ATOM 796 C C . ASN A 1 102 ? 2.220 -6.370 3.889 1.00 96.88 102 ASN A C 1
ATOM 798 O O . ASN A 1 102 ? 1.219 -5.687 3.678 1.00 96.88 102 ASN A O 1
ATOM 802 N N . VAL A 1 103 ? 3.197 -6.530 2.998 1.00 96.88 103 VAL A N 1
ATOM 803 C CA . VAL A 1 103 ? 3.083 -6.141 1.591 1.00 96.88 103 VAL A CA 1
ATOM 804 C C . VAL A 1 103 ? 2.595 -7.344 0.810 1.00 96.88 103 VAL A C 1
ATOM 806 O O . VAL A 1 103 ? 3.050 -8.466 1.032 1.00 96.88 103 VAL A O 1
ATOM 809 N N . THR A 1 104 ? 1.671 -7.132 -0.111 1.00 95.94 104 THR A N 1
ATOM 810 C CA . THR A 1 104 ? 1.219 -8.189 -1.003 1.00 95.94 104 THR A CA 1
ATOM 811 C C . THR A 1 104 ? 0.966 -7.625 -2.394 1.00 95.94 104 THR A C 1
ATOM 813 O O . THR A 1 104 ? 0.461 -6.516 -2.549 1.00 95.94 104 THR A O 1
ATOM 816 N N . ILE A 1 105 ? 1.374 -8.383 -3.414 1.00 96.25 105 ILE A N 1
ATOM 817 C CA . ILE A 1 105 ? 1.339 -7.944 -4.809 1.00 96.25 105 ILE A CA 1
ATOM 818 C C . ILE A 1 105 ? 0.438 -8.868 -5.635 1.00 96.25 105 ILE A C 1
ATOM 820 O O . ILE A 1 105 ? 0.680 -10.075 -5.767 1.00 96.25 105 ILE A O 1
ATOM 824 N N . GLY A 1 106 ? -0.604 -8.289 -6.225 1.00 94.19 106 GLY A N 1
ATOM 825 C CA . GLY A 1 106 ? -1.471 -8.949 -7.194 1.00 94.19 106 GLY A CA 1
ATOM 826 C C . GLY A 1 106 ? -0.793 -9.057 -8.560 1.00 94.19 106 GLY A C 1
ATOM 827 O O . GLY A 1 106 ? -0.214 -8.097 -9.054 1.00 94.19 106 GLY A O 1
ATOM 828 N N . GLU A 1 107 ? -0.870 -10.228 -9.18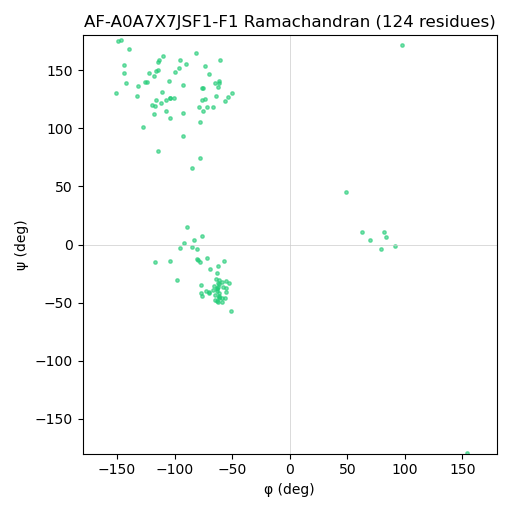6 1.00 91.75 107 GLU A N 1
ATOM 829 C CA . GLU A 1 107 ? -0.244 -10.473 -10.499 1.00 91.75 107 GLU A CA 1
ATOM 830 C C . GLU A 1 107 ? -1.269 -10.792 -11.595 1.00 91.75 107 GLU A C 1
ATOM 832 O O . GLU A 1 107 ? -0.956 -10.726 -12.775 1.00 91.75 107 GLU A O 1
ATOM 837 N N . ARG A 1 108 ? -2.511 -11.117 -11.215 1.00 89.81 108 ARG A N 1
ATOM 838 C CA . ARG A 1 108 ? -3.574 -11.492 -12.151 1.00 89.81 108 ARG A CA 1
ATOM 839 C C . ARG A 1 108 ? -4.719 -10.493 -12.119 1.00 89.81 108 ARG A C 1
ATOM 841 O O . ARG A 1 108 ? -5.327 -10.287 -11.061 1.00 89.81 108 ARG A O 1
ATOM 848 N N . GLY A 1 109 ? -5.034 -9.947 -13.285 1.00 87.50 109 GLY A N 1
ATOM 849 C CA . GLY A 1 109 ? -6.222 -9.145 -13.527 1.00 87.50 109 GLY A CA 1
ATOM 850 C C . GLY A 1 109 ? -7.379 -9.967 -14.094 1.00 87.50 109 GLY A C 1
ATOM 851 O O . GLY A 1 109 ? -7.192 -11.052 -14.646 1.00 87.50 109 GLY A O 1
ATOM 852 N N . VAL A 1 110 ? -8.589 -9.444 -13.941 1.00 89.88 110 VAL A N 1
ATOM 853 C CA . VAL A 1 110 ? -9.770 -9.841 -14.705 1.00 89.88 110 VAL A CA 1
ATOM 854 C C . VAL A 1 110 ? -10.330 -8.601 -15.372 1.00 89.88 110 VAL A C 1
ATOM 856 O O . VAL A 1 110 ? -10.355 -7.514 -14.791 1.00 89.88 110 VAL A O 1
ATOM 859 N N . ARG A 1 111 ? -10.773 -8.771 -16.613 1.00 90.94 111 ARG A N 1
ATOM 860 C CA . ARG A 1 111 ? -11.438 -7.708 -17.346 1.00 90.94 111 ARG A CA 1
ATOM 861 C C . ARG A 1 111 ? -12.867 -7.562 -16.836 1.00 90.94 111 ARG A C 1
ATOM 863 O O . ARG A 1 111 ? -13.634 -8.520 -16.870 1.00 90.94 111 ARG A O 1
ATOM 870 N N . VAL A 1 112 ? -13.216 -6.360 -16.405 1.00 92.56 112 VAL A N 1
ATOM 871 C CA . VAL A 1 112 ? -14.562 -5.974 -15.975 1.00 92.56 112 VAL A CA 1
ATOM 872 C C . VAL A 1 112 ? -15.011 -4.800 -16.836 1.00 92.56 112 VAL A C 1
ATOM 874 O O . VAL A 1 112 ? -14.186 -4.011 -17.289 1.00 92.56 112 VAL A O 1
ATOM 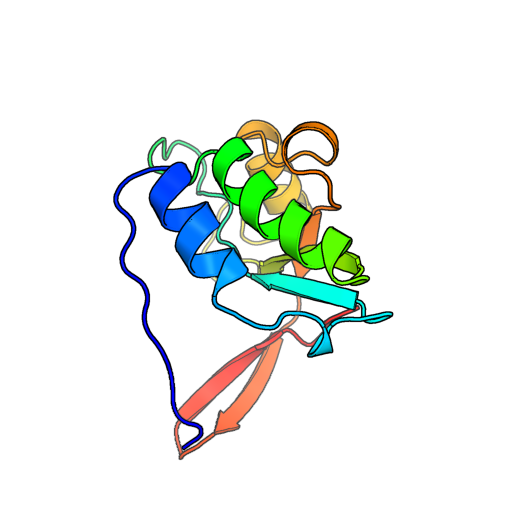877 N N . VAL A 1 113 ? -16.307 -4.707 -17.117 1.00 93.88 113 VAL A N 1
ATOM 878 C CA . VAL A 1 113 ? -16.891 -3.551 -17.801 1.00 93.88 113 VAL A CA 1
ATOM 879 C C . VAL A 1 113 ? -17.777 -2.826 -16.802 1.00 93.88 113 VAL A C 1
ATOM 881 O O . VAL A 1 113 ? -18.702 -3.427 -16.261 1.00 93.88 113 VAL A O 1
ATOM 884 N N . GLU A 1 114 ? -17.486 -1.555 -16.553 1.00 92.06 114 GLU A N 1
ATOM 885 C CA . GLU A 1 114 ? -18.249 -0.704 -15.643 1.00 92.06 114 GLU A CA 1
ATOM 886 C C . GLU A 1 114 ? -18.519 0.636 -16.325 1.00 92.06 114 GLU A C 1
ATOM 888 O O . GLU A 1 114 ? -17.598 1.265 -16.840 1.00 92.06 114 GLU A O 1
ATOM 893 N N . SER A 1 115 ? -19.786 1.064 -16.361 1.00 91.12 115 SER A N 1
ATOM 894 C CA . SER A 1 115 ? -20.212 2.293 -17.057 1.00 91.12 115 SER A CA 1
ATOM 895 C C . SER A 1 115 ? -19.670 2.397 -18.496 1.00 91.12 115 SER A C 1
ATOM 897 O O . SER A 1 115 ? -19.136 3.430 -18.888 1.00 91.12 115 SER A O 1
ATOM 899 N N . ASP A 1 116 ? -19.746 1.297 -19.256 1.00 92.56 116 ASP A N 1
ATOM 900 C CA . ASP A 1 116 ? -19.229 1.153 -20.631 1.00 92.56 116 ASP A CA 1
ATOM 901 C C . ASP A 1 116 ? -17.702 1.300 -20.795 1.00 92.56 116 ASP A C 1
ATOM 903 O O . ASP A 1 116 ? -17.183 1.325 -21.914 1.00 92.56 116 ASP A O 1
ATOM 907 N N . VAL A 1 117 ? -16.949 1.315 -19.692 1.00 92.50 117 VAL A N 1
ATOM 908 C CA . VAL A 1 117 ? -15.484 1.337 -19.692 1.00 92.50 117 VAL A CA 1
ATOM 909 C C . VAL A 1 117 ? -14.945 -0.046 -19.342 1.00 92.50 117 VAL A C 1
ATOM 911 O O . VAL A 1 117 ? -15.285 -0.630 -18.315 1.00 92.50 117 VAL A O 1
ATOM 914 N N . ALA A 1 118 ? -14.069 -0.579 -20.196 1.00 91.56 118 ALA A N 1
ATOM 915 C CA . ALA A 1 118 ? -13.337 -1.804 -19.902 1.00 91.56 118 ALA A CA 1
ATOM 916 C C . ALA A 1 118 ? -12.167 -1.513 -18.951 1.00 91.56 118 ALA A C 1
ATOM 918 O O . ALA A 1 118 ? -11.236 -0.793 -19.308 1.00 91.56 118 ALA A O 1
ATOM 919 N N . LEU A 1 119 ? -12.206 -2.119 -17.769 1.00 89.69 119 LEU A N 1
ATOM 920 C CA . LEU A 1 119 ? -11.199 -2.027 -16.720 1.00 89.69 119 LEU A CA 1
ATOM 921 C C . LEU A 1 119 ? -10.529 -3.387 -16.515 1.00 89.69 119 LEU A C 1
ATOM 923 O O . LEU A 1 119 ? -11.149 -4.436 -16.694 1.00 89.69 119 LEU A O 1
ATOM 927 N N . GLU A 1 120 ? -9.268 -3.375 -16.100 1.00 88.25 120 GLU A N 1
ATOM 928 C CA . GLU A 1 120 ? -8.587 -4.562 -15.589 1.00 88.25 120 GLU A CA 1
ATOM 929 C C . GLU A 1 120 ? -8.421 -4.413 -14.079 1.00 88.25 120 GLU A C 1
ATOM 931 O O . GLU A 1 120 ? -7.744 -3.503 -13.599 1.00 88.25 120 GLU A O 1
ATOM 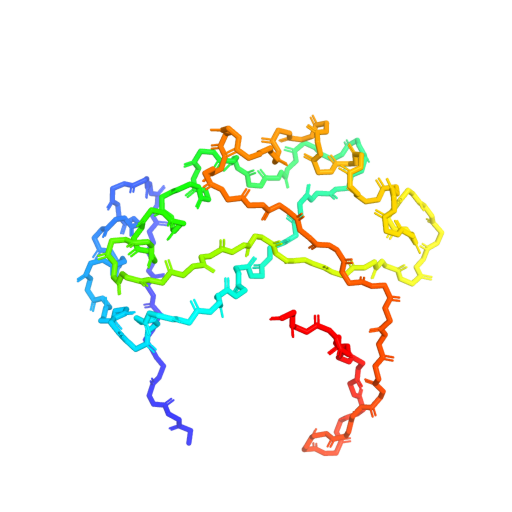936 N N . VAL A 1 121 ? -9.084 -5.286 -13.323 1.00 88.12 121 VAL A N 1
ATOM 937 C CA . VAL A 1 121 ? -9.109 -5.234 -11.857 1.00 88.12 121 VAL A CA 1
ATOM 938 C C . VAL A 1 121 ? -8.448 -6.471 -11.274 1.00 88.12 121 VAL A C 1
ATOM 940 O O . VAL A 1 121 ? -8.485 -7.550 -11.863 1.00 88.12 121 VAL A O 1
ATOM 943 N N . ALA A 1 122 ? -7.826 -6.333 -10.106 1.00 89.00 122 ALA A N 1
ATOM 944 C CA . ALA A 1 122 ? -7.172 -7.458 -9.457 1.00 89.00 122 ALA A CA 1
ATOM 945 C C . ALA A 1 122 ? -8.181 -8.563 -9.104 1.00 89.00 122 ALA A C 1
ATOM 947 O O . ALA A 1 122 ? -9.236 -8.302 -8.536 1.00 89.00 122 ALA A O 1
ATOM 948 N N . THR A 1 123 ? -7.816 -9.813 -9.385 1.00 83.81 123 THR A N 1
ATOM 949 C CA . THR A 1 123 ? -8.635 -10.998 -9.047 1.00 83.81 123 THR A CA 1
ATOM 950 C C . THR A 1 123 ? -8.495 -11.451 -7.596 1.00 83.81 123 THR A C 1
ATOM 952 O O . THR A 1 123 ? -9.239 -12.316 -7.144 1.00 83.81 123 THR A O 1
ATOM 955 N N . GLN A 1 124 ? -7.505 -10.921 -6.879 1.00 66.69 124 GLN A N 1
ATOM 956 C CA . GLN A 1 124 ? -7.137 -11.355 -5.536 1.00 66.69 124 GLN A CA 1
ATOM 957 C C . GLN A 1 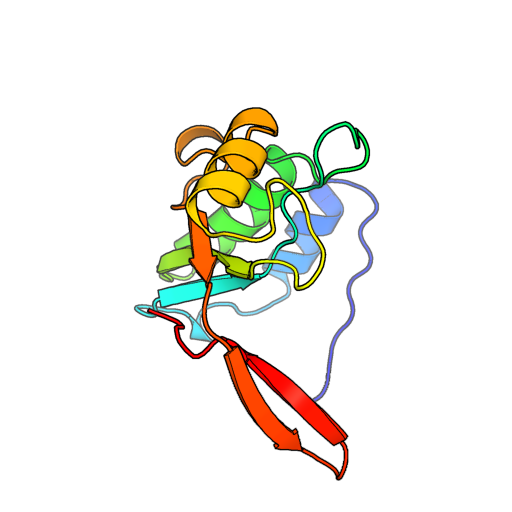124 ? -7.096 -10.144 -4.608 1.00 66.69 124 GLN A C 1
ATOM 959 O O . GLN A 1 124 ? -6.121 -9.396 -4.604 1.00 66.69 124 GLN A O 1
ATOM 964 N N . LEU A 1 125 ? -8.157 -9.981 -3.828 1.00 65.06 125 LEU A N 1
ATOM 965 C CA . LEU A 1 125 ? -8.114 -9.356 -2.513 1.00 65.06 125 LEU A CA 1
ATOM 966 C C . LEU A 1 125 ? -8.207 -10.553 -1.567 1.00 65.06 125 LEU A C 1
ATOM 968 O O . LEU A 1 125 ? -9.188 -11.286 -1.633 1.00 65.06 125 LEU A O 1
ATOM 972 N N . TYR A 1 126 ? -7.116 -10.882 -0.889 1.00 56.97 126 TYR A N 1
ATOM 973 C CA . TYR A 1 126 ? -6.966 -12.149 -0.157 1.00 56.97 126 TYR A CA 1
ATOM 974 C C . TYR A 1 126 ? -7.978 -12.299 0.974 1.00 56.97 126 TYR A C 1
ATOM 976 O O . TYR A 1 126 ? -8.406 -11.260 1.527 1.00 56.97 126 TYR A O 1
#

Sequence (126 aa):
MADSTVFFARDDEGLRVALRSVDLTCFEGKAVPVKLHMGEPGNPYILRPALVRLVVAEVKEAGGHPFLFDTVVAYPGERSHRRGYERVAYRHGFTRDNVGCNVTIGERGVRVVESDVALEVATQLY

Solvent-accessible surface area (backbone atoms only — not comparable to full-atom values): 7509 Å² total; per-residue (Å²): 130,80,92,81,86,88,78,88,58,93,49,76,64,46,43,52,55,49,54,72,73,47,87,50,57,89,33,47,81,31,77,37,78,45,76,50,82,61,60,55,91,93,53,84,92,50,78,59,31,67,63,54,21,52,59,45,47,55,41,39,74,32,45,21,47,51,30,39,27,43,64,46,47,97,57,93,58,57,38,46,39,45,74,37,32,55,52,42,22,45,76,59,44,53,36,46,87,53,29,70,33,52,74,48,63,34,74,51,68,41,81,44,75,56,96,92,39,82,42,76,41,70,73,63,81,126

Foldseek 3Di:
DPDDDDQDDDDLVSVLVVLVVDQLLVQAPHEAEPEADLDAPPDPPGDQLQSLLSVVVSNVVSNHAYEYEDEADVDDDLSLDFVSVVVSSVVSVVDCVSNVHYYGYAYDWDWDADPNDTDTDGPDPD

Nearest PDB structures (foldseek):
  4m3p-assembly1_C  TM=5.095E-01  e=2.747E-01  Homo sapiens
  3pg9-assembly1_F  TM=4.894E-01  e=1.060E+00  Thermotoga maritima
  1zco-assembly1_A  TM=3.829E-01  e=1.663E+00  Pyrococcus furiosus
  4grs-assembly1_B  TM=4.151E-01  e=4.362E+00  Thermotoga maritima MSB8
  3nvt-assembly1_A-2  TM=2.990E-01  e=7.296E+00  Listeria monocytogenes EGD-e

pLDDT: mean 92.79, std 7.57, range [49.66, 98.0]

Radius of gyration: 15.74 Å; Cα contacts (8 Å, |Δi|>4): 193; chains: 1; bounding box: 39×32×37 Å

Secondary structure (DSSP, 8-state):
---------SSHHHHHHHHHTS--GGGTTSEEEEE-----TT------HHHHHHHHHHHHHTT-EEEEEEE--SSSSGGGSHHHHHHHHHHTT--HHHHSSEEEEE--EEEEEETTEEEEEES---